Protein AF-A0A2V5NSX4-F1 (afdb_monomer_lite)

pLDDT: mean 89.64, std 13.09, range [32.91, 98.44]

Secondary structure (DSSP, 8-state):
-------TT-EEEEEEE-----SSTTS-EEEEEEEEESS-SSPPP-EEEEEEEETTEEEEEEEE-SS-----HHHHHHHHHHHHHHHHHHHHHHHTTS--HHHHHIIIIIIHHHHHHHHHHHHHHHGGGSTTHHHHHHHHHHHHHHHH--

Structure (mmCIF, N/CA/C/O backbone):
data_AF-A0A2V5NSX4-F1
#
_entry.id   AF-A0A2V5NSX4-F1
#
loop_
_atom_site.group_PDB
_atom_site.id
_atom_site.type_symbol
_atom_site.label_atom_id
_atom_site.label_alt_id
_atom_site.label_comp_id
_atom_site.label_asym_id
_atom_site.label_entity_id
_atom_site.label_seq_id
_atom_site.pdbx_PDB_ins_code
_atom_si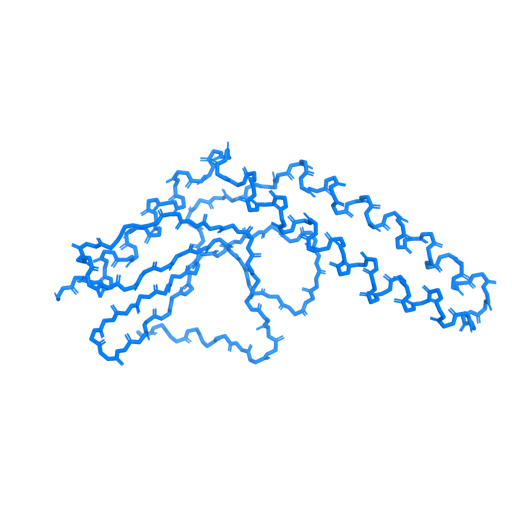te.Cartn_x
_atom_site.Cartn_y
_atom_site.Cartn_z
_atom_site.occupancy
_atom_site.B_iso_or_equiv
_atom_site.auth_seq_id
_atom_site.auth_comp_id
_atom_site.auth_asym_id
_atom_site.auth_atom_id
_atom_site.pdbx_PDB_model_num
ATOM 1 N N . PHE A 1 1 ? -25.045 -10.092 3.586 1.00 33.56 1 PHE A N 1
ATOM 2 C CA . PHE A 1 1 ? -23.932 -11.039 3.395 1.00 33.56 1 PHE A CA 1
ATOM 3 C C . PHE A 1 1 ? -22.936 -10.386 2.448 1.00 33.56 1 PHE A C 1
ATOM 5 O O . PHE A 1 1 ? -23.301 -10.148 1.308 1.00 33.56 1 PHE A O 1
ATOM 12 N N . TYR A 1 2 ? -21.753 -9.991 2.927 1.00 32.91 2 TYR A N 1
ATOM 13 C CA . TYR A 1 2 ? -20.679 -9.462 2.075 1.00 32.91 2 TYR A CA 1
ATOM 14 C C . TYR A 1 2 ? -19.645 -10.569 1.876 1.00 32.91 2 TYR A C 1
ATOM 16 O O . TYR A 1 2 ? -18.783 -10.775 2.724 1.00 32.91 2 TYR A O 1
ATOM 24 N N . THR A 1 3 ? -19.770 -11.307 0.780 1.00 42.59 3 THR A N 1
ATOM 25 C CA . THR A 1 3 ? -18.734 -12.207 0.268 1.00 42.59 3 THR A CA 1
ATOM 26 C C . THR A 1 3 ? -18.046 -11.485 -0.883 1.00 42.59 3 THR A C 1
ATOM 28 O O . THR A 1 3 ? -18.366 -11.700 -2.046 1.00 42.59 3 THR A O 1
ATOM 31 N N . LEU A 1 4 ? -17.119 -10.580 -0.563 1.00 46.69 4 LEU A N 1
ATOM 32 C CA . LEU A 1 4 ? -16.071 -10.229 -1.516 1.00 46.69 4 LEU A CA 1
ATOM 33 C C . LEU A 1 4 ? -15.006 -11.310 -1.362 1.00 46.69 4 LEU A C 1
ATOM 35 O O . LEU A 1 4 ? -14.186 -11.273 -0.448 1.00 46.69 4 LEU A O 1
ATOM 39 N N . ALA A 1 5 ? -15.119 -12.343 -2.194 1.00 44.09 5 ALA A N 1
ATOM 40 C CA . ALA A 1 5 ? -1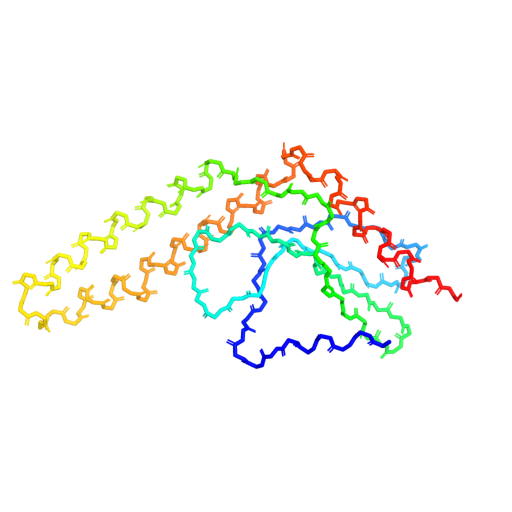4.032 -13.278 -2.390 1.00 44.09 5 ALA A CA 1
ATOM 41 C C . ALA A 1 5 ? -12.872 -12.488 -2.999 1.00 44.09 5 ALA A C 1
ATOM 43 O O . ALA A 1 5 ? -13.041 -11.836 -4.028 1.00 44.09 5 ALA A O 1
ATOM 44 N N . ILE A 1 6 ? -11.710 -12.539 -2.354 1.00 51.03 6 ILE A N 1
ATOM 45 C CA . ILE A 1 6 ? -10.443 -12.235 -3.011 1.00 51.03 6 ILE A CA 1
ATOM 46 C C . ILE A 1 6 ? -10.392 -13.192 -4.208 1.00 51.03 6 ILE A C 1
ATOM 48 O O . ILE A 1 6 ? -10.306 -14.407 -4.023 1.00 51.03 6 ILE A O 1
ATOM 52 N N . THR A 1 7 ? -10.600 -12.681 -5.420 1.00 46.69 7 THR A N 1
ATOM 53 C CA . THR A 1 7 ? -10.547 -13.500 -6.634 1.00 46.69 7 THR A CA 1
ATOM 54 C C . THR A 1 7 ? -9.127 -14.032 -6.783 1.00 46.69 7 THR A C 1
ATOM 56 O O . THR A 1 7 ? -8.178 -13.293 -6.531 1.00 46.69 7 THR A O 1
ATOM 59 N N . ALA A 1 8 ? -8.973 -15.294 -7.194 1.00 58.84 8 ALA A N 1
ATOM 60 C CA . ALA A 1 8 ? -7.678 -15.985 -7.258 1.00 58.84 8 ALA A CA 1
ATOM 61 C C . ALA A 1 8 ? -6.610 -15.277 -8.121 1.00 58.84 8 ALA A C 1
ATOM 63 O O . ALA A 1 8 ? -5.436 -15.614 -8.034 1.00 58.84 8 ALA A O 1
ATOM 64 N N . GLU A 1 9 ? -7.016 -14.307 -8.939 1.00 61.25 9 GLU A N 1
ATOM 65 C CA . GLU A 1 9 ? -6.152 -13.564 -9.856 1.00 61.25 9 GLU A CA 1
ATOM 66 C C . GLU A 1 9 ? -5.491 -12.325 -9.231 1.00 61.25 9 GLU A C 1
ATOM 68 O O . GLU A 1 9 ? -4.561 -11.792 -9.821 1.00 61.25 9 GLU A O 1
ATOM 73 N N . SER A 1 10 ? -5.936 -11.860 -8.057 1.00 71.50 10 SER A N 1
ATOM 74 C CA . SER A 1 10 ? -5.385 -10.659 -7.410 1.00 71.50 10 SER A CA 1
ATOM 75 C C . SER A 1 10 ? -4.732 -10.997 -6.074 1.00 71.50 10 SER A C 1
ATOM 77 O O . SER A 1 10 ? -5.330 -11.656 -5.220 1.00 71.50 10 SER A O 1
ATOM 79 N N . ALA A 1 11 ? -3.524 -10.486 -5.852 1.00 83.38 11 ALA A N 1
ATOM 80 C CA . ALA A 1 11 ? -2.823 -10.613 -4.583 1.00 83.38 11 ALA A CA 1
ATOM 81 C C . ALA A 1 11 ? -3.246 -9.505 -3.610 1.00 83.38 11 ALA A C 1
ATOM 83 O O . ALA A 1 11 ? -3.516 -8.373 -4.011 1.00 83.38 11 ALA A O 1
ATOM 84 N N . VAL A 1 12 ? -3.271 -9.820 -2.311 1.00 90.19 12 VAL A N 1
ATOM 85 C CA . VAL A 1 12 ? -3.375 -8.803 -1.255 1.00 90.19 12 VAL A CA 1
ATOM 86 C C . VAL A 1 12 ? -1.994 -8.205 -1.022 1.00 90.19 12 VAL A C 1
ATOM 88 O O . VAL A 1 12 ? -1.075 -8.895 -0.583 1.00 90.19 12 VAL A O 1
ATOM 91 N N . THR A 1 13 ? -1.861 -6.909 -1.275 1.00 92.50 13 THR A N 1
ATOM 92 C CA . THR A 1 13 ? -0.612 -6.174 -1.096 1.00 92.50 13 THR A CA 1
ATOM 93 C C . THR A 1 13 ? -0.627 -5.400 0.218 1.00 92.50 13 THR A C 1
ATOM 95 O O . THR A 1 13 ? -1.514 -4.582 0.470 1.00 92.50 13 THR A O 1
ATOM 98 N N . TYR A 1 14 ? 0.397 -5.622 1.039 1.00 95.31 14 TYR A N 1
ATOM 99 C CA . TYR A 1 14 ? 0.654 -4.865 2.262 1.00 95.31 14 TYR A CA 1
ATOM 100 C C . TYR A 1 14 ? 1.361 -3.539 1.964 1.00 95.31 14 TYR A C 1
ATOM 102 O O . TYR A 1 14 ? 2.321 -3.518 1.199 1.00 95.31 14 TYR A O 1
ATOM 110 N N . PHE A 1 15 ? 0.943 -2.453 2.616 1.00 97.56 15 PHE A N 1
ATOM 111 C CA . PHE A 1 15 ? 1.630 -1.161 2.533 1.00 97.56 15 PHE A CA 1
ATOM 112 C C . PHE A 1 15 ? 2.056 -0.613 3.888 1.00 97.56 15 PHE A C 1
ATOM 114 O O . PHE A 1 15 ? 3.175 -0.134 4.007 1.00 97.56 15 PHE A O 1
ATOM 121 N N . ALA A 1 16 ? 1.184 -0.650 4.897 1.00 98.12 16 ALA A N 1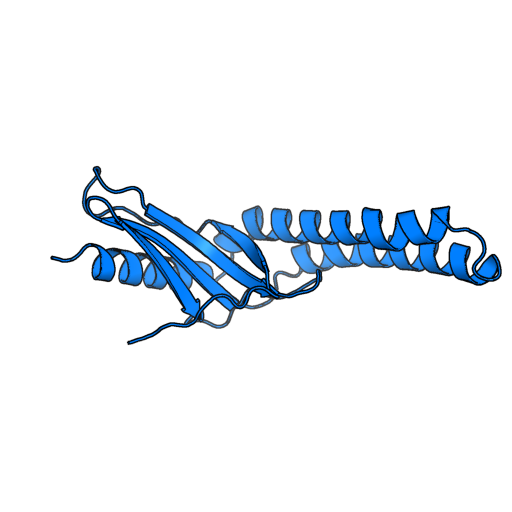
ATOM 122 C CA . ALA A 1 16 ? 1.526 -0.153 6.227 1.00 98.12 16 ALA A CA 1
ATOM 123 C C . ALA A 1 16 ? 0.669 -0.797 7.312 1.00 98.12 16 ALA A C 1
ATOM 125 O O . ALA A 1 16 ? -0.540 -0.962 7.139 1.00 98.12 16 ALA A O 1
ATOM 126 N N . GLU A 1 17 ? 1.261 -1.098 8.463 1.00 98.06 17 GLU A N 1
ATOM 127 C CA . GLU A 1 17 ? 0.508 -1.590 9.612 1.00 98.06 17 GLU A CA 1
ATOM 128 C C . GLU A 1 17 ? -0.406 -0.487 10.160 1.00 98.06 17 GLU A C 1
ATOM 130 O O . GLU A 1 17 ? -0.022 0.679 10.269 1.00 98.06 17 GLU A O 1
ATOM 135 N N . ILE A 1 18 ? -1.631 -0.859 10.535 1.00 98.19 18 ILE A N 1
ATOM 136 C CA . ILE A 1 18 ? -2.565 0.024 11.232 1.00 98.19 18 ILE A CA 1
ATOM 137 C C . ILE A 1 18 ? -2.695 -0.493 12.669 1.00 98.19 18 ILE A C 1
ATOM 139 O O . ILE A 1 18 ? -3.357 -1.507 12.896 1.00 98.19 18 ILE A O 1
ATOM 143 N N . PRO A 1 19 ? -2.106 0.195 13.666 1.00 96.56 19 PRO A N 1
ATOM 144 C CA . PRO A 1 19 ? -2.161 -0.259 15.048 1.00 96.56 19 PRO A CA 1
ATOM 145 C C . PRO A 1 19 ? -3.594 -0.269 15.583 1.00 96.56 19 PRO A C 1
ATOM 147 O O . PRO A 1 19 ? -4.225 0.783 15.718 1.00 96.56 19 PRO A O 1
ATOM 150 N N . VAL A 1 20 ? -4.075 -1.450 15.953 1.00 95.44 20 VAL A N 1
ATOM 151 C CA . VAL A 1 20 ? -5.392 -1.686 16.556 1.00 95.44 20 VAL A CA 1
ATOM 152 C C . VAL A 1 20 ? -5.231 -2.413 17.885 1.00 95.44 20 VAL A C 1
ATOM 154 O O . VAL A 1 20 ? -4.269 -3.148 18.098 1.00 95.44 20 VAL A O 1
ATOM 157 N N . LYS A 1 21 ? -6.166 -2.186 18.803 1.00 92.25 21 LYS A N 1
ATOM 158 C CA . LYS A 1 21 ? -6.213 -2.859 20.100 1.00 92.25 21 LYS A CA 1
ATOM 159 C C . LYS A 1 21 ? -7.209 -4.003 20.049 1.00 92.25 21 LYS A C 1
ATOM 161 O O . LYS A 1 21 ? -8.302 -3.846 19.504 1.00 92.25 21 LYS A O 1
ATOM 166 N N . SER A 1 22 ? -6.858 -5.113 20.688 1.00 84.88 22 SER A N 1
ATOM 167 C CA . SER A 1 22 ? -7.850 -6.122 21.033 1.00 84.88 22 SER A CA 1
ATOM 168 C C . SER A 1 22 ? -8.631 -5.671 22.279 1.00 84.88 22 SER A C 1
ATOM 170 O O . SER A 1 22 ? -8.001 -5.304 23.271 1.00 84.88 22 SER A O 1
ATOM 172 N N . PRO A 1 23 ? -9.976 -5.700 22.273 1.00 76.19 23 PRO A N 1
ATOM 173 C CA . PRO A 1 23 ? -10.789 -5.429 23.457 1.00 76.19 23 PRO A CA 1
ATOM 174 C C . PRO A 1 23 ? -10.646 -6.514 24.536 1.00 76.19 23 PRO A C 1
ATOM 176 O O . PRO A 1 23 ? -10.956 -6.281 25.699 1.00 76.19 23 PRO A O 1
ATOM 179 N N . ASN A 1 24 ? -10.165 -7.699 24.164 1.00 70.88 24 ASN A N 1
ATOM 180 C CA . ASN A 1 24 ? -9.853 -8.805 25.054 1.00 70.88 24 ASN A CA 1
ATOM 181 C C . ASN A 1 24 ? -8.450 -9.326 24.709 1.00 70.88 24 ASN A C 1
ATOM 183 O O . ASN A 1 24 ? -8.216 -9.799 23.602 1.00 70.88 24 ASN A O 1
ATOM 187 N N . GLU A 1 25 ? -7.502 -9.272 25.647 1.00 68.94 25 GLU A N 1
ATOM 188 C CA . GLU A 1 25 ? -6.083 -9.641 25.427 1.00 68.94 25 GLU A CA 1
ATOM 189 C C . GLU A 1 25 ? -5.862 -11.093 24.943 1.00 68.94 25 GLU A C 1
ATOM 191 O O . GLU A 1 25 ? -4.751 -11.483 24.604 1.00 68.94 25 GLU A O 1
ATOM 196 N N . LYS A 1 26 ? -6.931 -11.896 24.871 1.00 72.44 26 LYS A N 1
ATOM 197 C CA . LYS A 1 26 ? -6.948 -13.273 24.362 1.00 72.44 26 LYS A CA 1
ATOM 198 C C . LYS A 1 26 ? -7.115 -13.386 22.841 1.00 72.44 26 LYS A C 1
ATOM 200 O O . LYS A 1 26 ? -6.906 -14.473 22.312 1.00 72.44 26 LYS A O 1
ATOM 205 N N . SER A 1 27 ? -7.513 -12.318 22.147 1.00 81.19 27 SER A N 1
ATOM 206 C CA . SER A 1 27 ? -7.733 -12.352 20.694 1.00 81.19 27 SER A CA 1
ATOM 207 C C . SER A 1 27 ? -6.525 -11.788 19.948 1.00 81.19 27 SER A C 1
ATOM 209 O O . SER A 1 27 ? -6.106 -10.657 20.185 1.00 81.19 27 SER A O 1
ATOM 211 N N . TYR A 1 28 ? -5.995 -12.552 18.994 1.00 88.00 28 TYR A N 1
ATOM 212 C CA . TYR A 1 28 ? -5.090 -12.034 17.971 1.00 88.00 28 TYR A CA 1
ATOM 213 C C . TYR A 1 28 ? -5.854 -11.088 17.044 1.00 88.00 28 TYR A C 1
ATOM 215 O O . TYR A 1 28 ? -6.904 -11.463 16.513 1.00 88.00 28 TYR A O 1
ATOM 223 N N . VAL A 1 29 ? -5.315 -9.883 16.854 1.00 93.81 29 VAL A N 1
ATOM 224 C CA . VAL A 1 29 ? -5.862 -8.834 15.993 1.00 93.81 29 VAL A CA 1
ATOM 225 C C . VAL A 1 29 ? -4.713 -8.224 15.193 1.00 93.81 29 VAL A C 1
ATOM 227 O O . VAL A 1 29 ? -3.709 -7.809 15.769 1.00 93.81 29 VAL A O 1
ATOM 230 N N . ARG A 1 30 ? -4.868 -8.128 13.872 1.00 95.88 30 ARG A N 1
ATOM 231 C CA . ARG A 1 30 ? -3.989 -7.342 12.996 1.00 95.88 30 ARG A CA 1
ATOM 232 C C . ARG A 1 30 ? -4.818 -6.517 12.037 1.00 95.88 30 ARG A C 1
ATOM 234 O O . ARG A 1 30 ? -5.868 -6.967 11.582 1.00 95.88 30 ARG A O 1
ATOM 241 N N . ALA A 1 31 ? -4.317 -5.339 11.699 1.00 97.75 31 ALA A N 1
ATOM 242 C CA . ALA A 1 31 ? -4.864 -4.540 10.622 1.00 97.75 31 ALA A CA 1
ATOM 243 C C . ALA A 1 31 ? -3.739 -3.901 9.812 1.00 97.75 31 ALA A C 1
ATOM 245 O O . ALA A 1 31 ? -2.701 -3.538 10.365 1.00 97.75 31 ALA A O 1
ATOM 246 N N . PHE A 1 32 ? -3.945 -3.753 8.510 1.00 98.31 32 PHE A N 1
ATOM 247 C CA . PHE A 1 32 ? -3.012 -3.046 7.645 1.00 98.31 32 PHE A CA 1
ATOM 248 C C . PHE A 1 32 ? -3.729 -2.308 6.522 1.00 98.31 32 PHE A C 1
ATOM 250 O O . PHE A 1 32 ? -4.828 -2.672 6.102 1.00 98.31 32 PHE A O 1
ATOM 257 N N . LEU A 1 33 ? -3.078 -1.250 6.056 1.00 98.38 33 LEU A N 1
ATOM 258 C CA . LEU A 1 33 ? -3.401 -0.533 4.841 1.00 98.38 33 LEU A CA 1
ATOM 259 C C . LEU A 1 33 ? -2.856 -1.320 3.647 1.00 98.38 33 LEU A C 1
ATOM 261 O O . LEU A 1 33 ? -1.691 -1.729 3.657 1.00 98.38 33 LEU A O 1
ATOM 265 N N . GLY A 1 34 ? -3.687 -1.523 2.632 1.00 96.75 34 GLY A N 1
ATOM 266 C CA . GLY A 1 34 ? -3.343 -2.320 1.468 1.00 96.75 34 GLY A CA 1
ATOM 267 C C . GLY A 1 34 ? -4.213 -2.053 0.246 1.00 96.75 34 GLY A C 1
ATOM 268 O O . GLY A 1 34 ? -4.959 -1.073 0.171 1.00 96.75 34 GLY A O 1
ATOM 269 N N . LEU A 1 35 ? -4.108 -2.958 -0.718 1.00 95.00 35 LEU A N 1
ATOM 270 C CA . LEU A 1 35 ? -5.004 -3.078 -1.867 1.00 95.00 35 LEU A CA 1
ATOM 271 C C . LEU A 1 35 ? -4.965 -4.511 -2.403 1.00 95.00 35 LEU A C 1
ATOM 273 O O . LEU A 1 35 ? -4.141 -5.320 -1.974 1.00 95.00 35 LEU A O 1
ATOM 277 N N . THR A 1 36 ? -5.845 -4.803 -3.356 1.00 92.00 36 THR A N 1
ATOM 278 C CA . THR A 1 36 ? -5.723 -5.980 -4.224 1.00 92.00 36 THR A CA 1
ATOM 279 C C . THR A 1 36 ? -5.259 -5.550 -5.612 1.00 92.00 36 THR A C 1
ATOM 281 O O . THR A 1 36 ? -5.806 -4.593 -6.165 1.00 92.00 36 THR A O 1
ATOM 284 N N . ALA A 1 37 ? -4.247 -6.225 -6.157 1.00 89.12 37 ALA A N 1
ATOM 285 C CA . ALA A 1 37 ? -3.718 -5.977 -7.500 1.00 89.12 37 ALA A CA 1
ATOM 286 C C . ALA A 1 37 ? -3.189 -7.268 -8.138 1.00 89.12 37 ALA A C 1
ATOM 288 O O . ALA A 1 37 ? -2.821 -8.206 -7.430 1.00 89.12 37 ALA A O 1
ATOM 289 N N . GLN A 1 38 ? -3.175 -7.298 -9.472 1.00 86.44 38 GLN A N 1
ATOM 290 C CA . GLN A 1 38 ? -2.545 -8.364 -10.262 1.00 86.44 38 GLN A CA 1
ATOM 291 C C . GLN A 1 38 ? -1.071 -8.040 -10.553 1.00 86.44 38 GLN A C 1
ATOM 293 O O . GLN A 1 38 ? -0.229 -8.931 -10.527 1.00 86.44 38 GLN A O 1
ATOM 298 N N . ASP A 1 39 ? -0.767 -6.754 -10.748 1.00 86.62 39 ASP A N 1
ATOM 299 C CA . ASP A 1 39 ? 0.569 -6.250 -11.065 1.00 86.62 39 ASP A CA 1
ATOM 300 C C . ASP A 1 39 ? 1.249 -5.585 -9.858 1.00 86.62 39 ASP A C 1
ATOM 302 O O . ASP A 1 39 ? 0.656 -5.413 -8.787 1.00 86.62 39 ASP A O 1
ATOM 306 N N . ILE A 1 40 ? 2.498 -5.161 -10.061 1.00 88.69 40 ILE A N 1
ATOM 307 C CA . ILE A 1 40 ? 3.239 -4.262 -9.172 1.00 88.69 40 ILE A CA 1
ATOM 308 C C .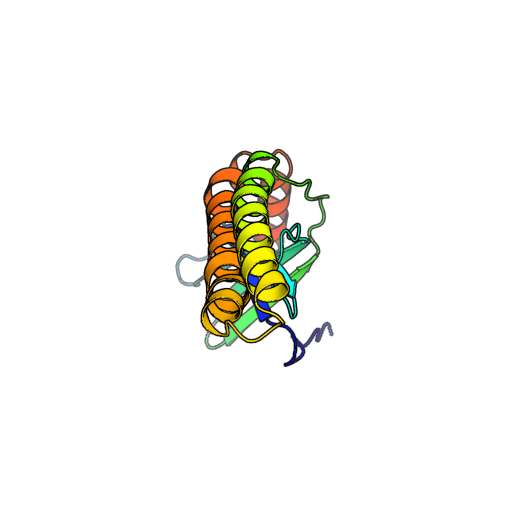 ILE A 1 40 ? 3.254 -2.843 -9.746 1.00 88.69 40 ILE A C 1
ATOM 310 O O . ILE A 1 40 ? 3.133 -2.636 -10.949 1.00 88.69 40 ILE A O 1
ATOM 314 N N . GLY A 1 41 ? 3.385 -1.841 -8.883 1.00 90.81 41 GLY A N 1
ATOM 315 C CA . GLY A 1 41 ? 3.375 -0.453 -9.330 1.00 90.81 41 GLY A CA 1
ATOM 316 C C . GLY A 1 41 ? 3.271 0.551 -8.189 1.00 90.81 41 GLY A C 1
ATOM 317 O O . GLY A 1 41 ? 3.107 0.163 -7.028 1.00 90.81 41 GLY A O 1
ATOM 318 N N . PRO A 1 42 ? 3.317 1.859 -8.496 1.00 94.31 42 PRO A N 1
ATOM 319 C CA . PRO A 1 42 ? 3.192 2.929 -7.512 1.00 94.31 42 PRO A CA 1
ATOM 320 C C . PRO A 1 42 ? 1.719 3.151 -7.145 1.00 94.31 42 PRO A C 1
ATOM 322 O O . PRO A 1 42 ? 1.176 4.251 -7.259 1.00 94.31 42 PRO A O 1
ATOM 325 N N . PHE A 1 43 ? 1.033 2.072 -6.781 1.00 94.25 43 PHE A N 1
ATOM 326 C CA . PHE A 1 43 ? -0.381 2.107 -6.476 1.00 94.25 43 PHE A CA 1
ATOM 327 C C . PHE A 1 43 ? -0.610 2.738 -5.111 1.00 94.25 43 PHE A C 1
ATOM 329 O O . PHE A 1 43 ? -0.061 2.301 -4.100 1.00 94.25 43 PHE A O 1
ATOM 336 N N . ILE A 1 44 ? -1.500 3.721 -5.071 1.00 96.62 44 ILE A N 1
ATOM 337 C CA . ILE A 1 44 ? -1.960 4.284 -3.809 1.00 96.62 44 ILE A CA 1
ATOM 338 C C . ILE A 1 44 ? -2.865 3.235 -3.133 1.00 96.62 44 ILE A C 1
ATOM 340 O O . ILE A 1 44 ? -3.877 2.841 -3.726 1.00 96.62 44 ILE A O 1
ATOM 344 N N . PRO A 1 45 ? -2.536 2.757 -1.916 1.00 96.94 45 PRO A N 1
ATOM 345 C CA . PRO A 1 45 ? -3.383 1.810 -1.204 1.00 96.94 45 PRO A CA 1
ATOM 346 C C . PRO A 1 45 ? -4.726 2.448 -0.857 1.00 96.94 45 PRO A C 1
ATOM 348 O O . PRO A 1 45 ? -4.802 3.640 -0.563 1.00 96.94 45 PRO A O 1
ATOM 351 N N . LYS A 1 46 ? -5.790 1.646 -0.892 1.00 96.81 46 LYS A N 1
ATOM 352 C CA . LYS A 1 46 ? -7.180 2.125 -0.786 1.00 96.81 46 LYS A CA 1
ATOM 353 C C . LYS A 1 46 ? -8.058 1.295 0.142 1.00 96.81 46 LYS A C 1
ATOM 355 O O . LYS A 1 46 ? -9.179 1.701 0.431 1.00 96.81 46 LYS A O 1
ATOM 360 N N . ASP A 1 47 ? -7.553 0.164 0.623 1.00 97.50 47 ASP A N 1
ATOM 361 C CA . ASP A 1 47 ? -8.295 -0.780 1.447 1.00 97.50 47 ASP A CA 1
ATOM 362 C C . ASP A 1 47 ? -7.631 -0.957 2.814 1.00 97.50 47 ASP A C 1
ATOM 364 O O . ASP A 1 47 ? -6.412 -0.911 2.963 1.00 97.50 47 ASP A O 1
ATOM 368 N N . ILE A 1 48 ? -8.450 -1.214 3.825 1.00 98.19 48 ILE A N 1
ATOM 369 C CA . ILE A 1 48 ? -8.041 -1.691 5.139 1.00 98.19 48 ILE A CA 1
ATOM 370 C C . ILE A 1 48 ? -8.336 -3.184 5.196 1.00 98.19 48 ILE A C 1
ATOM 372 O O . ILE A 1 48 ? -9.475 -3.611 4.989 1.00 98.19 48 ILE A O 1
ATOM 376 N N . PHE A 1 49 ? -7.325 -3.964 5.549 1.00 97.56 49 PHE A N 1
ATOM 377 C CA . PHE A 1 49 ? -7.465 -5.378 5.852 1.00 97.56 49 PHE A CA 1
ATOM 378 C C . PHE A 1 49 ? -7.408 -5.575 7.360 1.00 97.56 49 PHE A C 1
ATOM 380 O O . PHE A 1 49 ? -6.526 -5.028 8.019 1.00 97.56 49 PHE A O 1
ATOM 387 N N . VAL A 1 50 ? -8.343 -6.344 7.915 1.00 96.88 50 VAL A N 1
ATOM 388 C CA . VAL A 1 50 ? -8.422 -6.664 9.345 1.00 96.88 50 VAL A CA 1
ATOM 389 C C . VAL A 1 50 ? -8.545 -8.170 9.519 1.00 96.88 50 VAL A C 1
ATOM 391 O O . VAL A 1 50 ? -9.410 -8.799 8.915 1.00 96.88 50 VAL A O 1
ATOM 394 N N . PHE A 1 51 ? -7.712 -8.731 10.388 1.00 94.38 51 PHE A N 1
ATOM 395 C CA . PHE A 1 51 ? -7.711 -10.139 10.766 1.00 94.38 51 PHE A CA 1
ATOM 396 C C . PHE A 1 51 ? -7.920 -10.241 12.269 1.00 94.38 51 PHE A C 1
ATOM 398 O O . PHE A 1 51 ? -7.146 -9.668 13.036 1.00 94.38 51 PHE A O 1
ATOM 405 N N . VAL A 1 52 ? -8.947 -10.974 12.696 1.00 93.38 52 VAL A N 1
ATOM 406 C CA . VAL A 1 52 ? -9.199 -11.244 14.117 1.00 93.38 52 VAL A CA 1
ATOM 407 C C . VAL A 1 52 ? -9.426 -12.725 14.367 1.00 93.38 52 VAL A C 1
ATOM 409 O O . VAL A 1 52 ? -10.012 -13.423 13.541 1.00 93.38 52 VAL A O 1
ATOM 412 N N . THR A 1 53 ? -9.009 -13.198 15.535 1.00 91.19 53 THR A N 1
ATOM 413 C CA . THR A 1 53 ? -9.404 -14.516 16.050 1.00 91.19 53 THR A CA 1
ATOM 414 C C . THR A 1 53 ? -10.630 -14.369 16.946 1.00 91.19 53 THR A C 1
ATOM 416 O O . THR A 1 53 ? -10.658 -13.525 17.839 1.00 91.19 53 THR A O 1
ATOM 419 N N . LYS A 1 54 ? -11.667 -15.174 16.698 1.00 86.00 54 LYS A N 1
ATOM 420 C CA . LYS A 1 54 ? -12.877 -15.252 17.531 1.00 86.00 54 LYS A CA 1
ATOM 421 C C . LYS A 1 54 ? -13.193 -16.721 17.789 1.00 86.00 54 LYS A C 1
ATOM 423 O O . LYS A 1 54 ? -13.710 -17.419 16.915 1.00 86.00 54 LYS A O 1
ATOM 428 N N . GLY A 1 55 ? -12.843 -17.201 18.982 1.00 84.19 55 GLY A N 1
ATOM 429 C CA . GLY A 1 55 ? -12.902 -18.628 19.305 1.00 84.19 55 GLY A CA 1
ATOM 430 C C . GLY A 1 55 ? -11.966 -19.432 18.398 1.00 84.19 55 GLY A C 1
ATOM 431 O O . GLY A 1 55 ? -10.775 -19.153 18.338 1.00 84.19 55 GLY A O 1
ATOM 432 N N . ASN A 1 56 ? -12.514 -20.399 17.662 1.00 87.56 56 ASN A N 1
ATOM 433 C CA . ASN A 1 56 ? -11.774 -21.248 16.720 1.00 87.56 56 ASN A CA 1
ATOM 434 C C . ASN A 1 56 ? -11.791 -20.735 15.267 1.00 87.56 56 ASN A C 1
ATOM 436 O O . ASN A 1 56 ? -11.473 -21.489 14.349 1.00 87.56 56 ASN A O 1
ATOM 440 N N . ARG A 1 57 ? -12.205 -19.482 15.035 1.00 88.81 57 ARG A N 1
ATOM 441 C CA . ARG A 1 57 ? -12.322 -18.894 13.693 1.00 88.81 57 ARG A CA 1
ATOM 442 C C . ARG A 1 57 ? -11.375 -17.717 13.522 1.00 88.81 57 ARG A C 1
ATOM 444 O O . ARG A 1 57 ? -11.223 -16.905 14.434 1.00 88.81 57 ARG A O 1
ATOM 451 N N . ILE A 1 58 ? -10.822 -17.592 12.319 1.00 89.69 58 ILE A N 1
ATOM 452 C CA . ILE A 1 58 ? -10.193 -16.360 11.839 1.00 89.69 58 ILE A CA 1
ATOM 453 C C . ILE A 1 58 ? -11.225 -15.637 10.980 1.00 89.69 58 ILE A C 1
ATOM 455 O O . ILE A 1 58 ? -11.769 -16.210 10.038 1.00 89.69 58 ILE A O 1
ATOM 459 N N . LEU A 1 59 ? -11.509 -14.385 11.320 1.00 91.69 59 LEU A N 1
ATOM 460 C CA . LEU A 1 59 ? -12.323 -13.498 10.502 1.00 91.69 59 LEU A CA 1
ATOM 461 C C . LEU A 1 59 ? -11.375 -12.547 9.774 1.00 91.69 59 LEU A C 1
ATOM 463 O O . LEU A 1 59 ? -10.604 -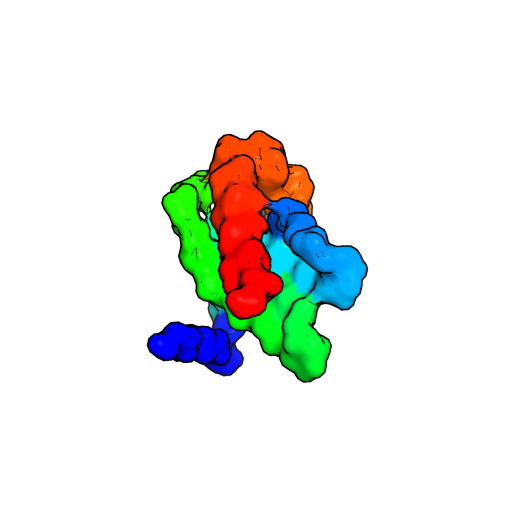11.839 10.422 1.00 91.69 59 LEU A O 1
ATOM 467 N N . ALA A 1 60 ? -11.441 -12.548 8.446 1.00 92.62 60 ALA A N 1
ATOM 468 C CA . ALA A 1 60 ? -10.715 -11.629 7.582 1.00 92.62 60 ALA A CA 1
ATOM 469 C C . ALA A 1 60 ? -11.710 -10.663 6.934 1.00 92.62 60 ALA A C 1
ATOM 471 O O . ALA A 1 60 ? -12.742 -11.084 6.411 1.00 92.62 60 ALA A O 1
ATOM 472 N N . VAL A 1 61 ? -11.412 -9.370 6.989 1.00 95.06 61 VAL A N 1
ATOM 473 C CA . VAL A 1 61 ? -12.242 -8.309 6.417 1.00 95.06 61 VAL A CA 1
ATOM 474 C C . VAL A 1 61 ? -11.372 -7.424 5.543 1.00 95.06 61 VAL A C 1
ATOM 476 O O . VAL A 1 61 ? -10.360 -6.917 6.013 1.00 95.06 61 VAL A O 1
ATOM 479 N N . GLN A 1 62 ? -11.807 -7.200 4.307 1.00 96.00 62 GLN A N 1
ATOM 480 C CA . GLN A 1 62 ? -11.359 -6.099 3.459 1.00 96.00 62 GLN A CA 1
ATOM 481 C C . GLN A 1 62 ? -12.435 -5.012 3.493 1.00 96.00 62 GLN A C 1
ATOM 483 O O . GLN A 1 62 ? -13.627 -5.305 3.385 1.00 96.00 62 GLN A O 1
ATOM 488 N N . SER A 1 63 ? -12.030 -3.761 3.670 1.00 96.50 63 SER A N 1
ATOM 489 C CA . SER A 1 63 ? -12.937 -2.617 3.727 1.00 96.50 63 SER A CA 1
ATOM 490 C C . SER A 1 63 ? -12.294 -1.414 3.046 1.00 96.50 63 SER A C 1
ATOM 492 O O . SER A 1 63 ? -11.171 -1.078 3.419 1.00 96.50 63 SER A O 1
ATOM 494 N N . PRO A 1 64 ? -12.968 -0.734 2.102 1.00 97.69 64 PRO A N 1
ATOM 495 C CA . PRO A 1 64 ? -12.446 0.501 1.529 1.00 97.69 64 PRO A CA 1
ATOM 496 C C . PRO A 1 64 ? -12.142 1.534 2.618 1.00 97.69 64 PRO A C 1
ATOM 498 O O . PRO A 1 64 ? -12.912 1.696 3.573 1.00 97.69 64 PRO A O 1
ATOM 501 N N . ALA A 1 65 ? -11.033 2.255 2.486 1.00 97.62 65 ALA A N 1
ATOM 502 C CA . ALA A 1 65 ? -10.717 3.372 3.362 1.00 97.62 65 ALA A CA 1
ATOM 503 C C . ALA A 1 65 ? -11.804 4.452 3.244 1.00 97.62 65 ALA A C 1
ATOM 505 O O . ALA A 1 65 ? -12.153 4.897 2.154 1.00 97.62 65 ALA A O 1
ATOM 506 N N . ALA A 1 66 ? -12.350 4.884 4.380 1.00 97.25 66 ALA A N 1
ATOM 507 C CA . ALA A 1 66 ? -13.393 5.909 4.426 1.00 97.25 66 ALA A CA 1
ATOM 508 C C . ALA A 1 66 ? -12.835 7.330 4.241 1.00 97.25 66 ALA A C 1
ATOM 510 O O . ALA A 1 66 ? -13.590 8.270 4.006 1.00 97.25 66 ALA A O 1
ATOM 511 N N . THR A 1 67 ? -11.519 7.491 4.390 1.00 95.62 67 THR A N 1
ATOM 512 C CA . THR A 1 67 ? -10.794 8.721 4.074 1.00 95.62 67 THR A CA 1
ATOM 513 C C . THR A 1 67 ? -10.080 8.545 2.747 1.00 95.62 67 THR A C 1
ATOM 515 O O . THR A 1 67 ? -9.566 7.463 2.463 1.00 95.62 67 THR A O 1
ATOM 518 N N . GLU A 1 68 ? -9.982 9.624 1.978 1.00 95.88 68 GLU A N 1
ATOM 519 C CA . GLU A 1 68 ? -9.064 9.665 0.849 1.00 95.88 68 GLU A CA 1
ATOM 520 C C . GLU A 1 68 ? -7.630 9.457 1.351 1.00 95.88 68 GLU A C 1
ATOM 522 O O . GLU A 1 68 ? -7.212 10.037 2.363 1.00 95.88 68 GLU A O 1
ATOM 527 N N . ILE A 1 69 ? -6.899 8.595 0.650 1.00 97.25 69 ILE A N 1
ATOM 528 C CA . ILE A 1 69 ? -5.482 8.348 0.879 1.00 97.25 69 ILE A CA 1
ATOM 529 C C . ILE A 1 69 ? -4.753 9.060 -0.241 1.00 97.25 69 ILE A C 1
ATOM 531 O O . ILE A 1 69 ? -4.831 8.670 -1.401 1.00 97.25 69 ILE A O 1
ATOM 535 N N . THR A 1 70 ? -4.067 10.135 0.115 1.00 95.88 70 THR A N 1
ATOM 536 C CA . THR A 1 70 ? -3.217 10.850 -0.825 1.00 95.88 70 THR A CA 1
ATOM 537 C C . THR A 1 70 ? -1.895 10.121 -0.963 1.00 95.88 70 THR A C 1
ATOM 539 O O . THR A 1 70 ? -1.398 9.501 -0.017 1.00 95.88 70 THR A O 1
ATOM 542 N N . GLU A 1 71 ? -1.291 10.241 -2.134 1.00 95.69 71 GLU A N 1
ATOM 543 C CA . GLU A 1 71 ? 0.065 9.768 -2.324 1.00 95.69 71 GLU A CA 1
ATOM 544 C C . GLU A 1 71 ? 1.047 10.399 -1.331 1.00 95.69 71 GLU A C 1
ATOM 546 O O . GLU A 1 71 ? 0.919 11.564 -0.951 1.00 95.69 71 GLU A O 1
ATOM 551 N N . ILE A 1 72 ? 2.054 9.613 -0.953 1.00 98.00 72 ILE A N 1
ATOM 552 C CA . ILE A 1 72 ? 3.209 10.063 -0.188 1.00 98.00 72 ILE A CA 1
ATOM 553 C C . ILE A 1 72 ? 4.348 10.391 -1.175 1.00 98.00 72 ILE A C 1
ATOM 555 O O . ILE A 1 72 ? 4.948 9.455 -1.717 1.00 98.00 72 ILE A O 1
ATOM 559 N N . PRO A 1 73 ? 4.690 11.676 -1.409 1.00 97.69 73 PRO A N 1
ATOM 560 C CA . PRO A 1 73 ? 5.652 12.063 -2.443 1.00 97.69 73 PRO A CA 1
ATOM 561 C C . PRO A 1 73 ? 7.019 11.396 -2.290 1.00 97.69 73 PRO A C 1
ATOM 563 O O . PRO A 1 73 ? 7.575 10.918 -3.275 1.00 97.69 73 PRO A O 1
ATOM 566 N N . GLN A 1 74 ? 7.531 11.269 -1.058 1.00 97.25 74 GLN A N 1
ATOM 567 C CA . GLN A 1 74 ? 8.807 10.585 -0.828 1.00 97.25 74 GLN A CA 1
ATOM 568 C C . GLN A 1 74 ? 8.777 9.108 -1.244 1.00 97.25 74 GLN A C 1
ATOM 570 O O . GLN A 1 74 ? 9.786 8.584 -1.705 1.00 97.25 74 GLN A O 1
ATOM 575 N N . CYS A 1 75 ? 7.626 8.439 -1.138 1.00 98.25 75 CYS A N 1
ATOM 576 C CA . CYS A 1 75 ? 7.497 7.059 -1.588 1.00 98.25 75 CYS A CA 1
ATOM 577 C C . CYS A 1 75 ? 7.395 6.990 -3.109 1.00 98.25 75 CYS A C 1
ATOM 579 O O . CYS A 1 75 ? 8.062 6.153 -3.709 1.00 98.25 75 CYS A O 1
ATOM 581 N N . ARG A 1 76 ? 6.680 7.921 -3.758 1.00 97.94 76 ARG A N 1
ATOM 582 C CA . ARG A 1 76 ? 6.720 8.032 -5.226 1.00 97.94 76 ARG A CA 1
ATOM 583 C C . ARG A 1 76 ? 8.148 8.229 -5.743 1.00 97.94 76 ARG A C 1
ATOM 585 O O . ARG A 1 76 ? 8.535 7.543 -6.683 1.00 97.94 76 ARG A O 1
ATOM 592 N N . SER A 1 77 ? 8.961 9.059 -5.091 1.00 97.75 77 SER A N 1
ATOM 593 C CA . SER A 1 77 ? 10.374 9.226 -5.460 1.00 97.75 77 SER A CA 1
ATOM 594 C C . SER A 1 77 ? 11.194 7.933 -5.361 1.00 97.75 77 SER A C 1
ATOM 596 O O . SER A 1 77 ? 12.058 7.693 -6.204 1.00 97.75 77 SER A O 1
ATOM 598 N N . GLU A 1 78 ? 10.924 7.075 -4.370 1.00 96.88 78 GLU A N 1
ATOM 599 C CA . GLU A 1 78 ? 11.566 5.757 -4.277 1.00 96.88 78 GLU A CA 1
ATOM 600 C C . GLU A 1 78 ? 11.222 4.887 -5.491 1.00 96.88 78 GLU A C 1
ATOM 602 O O . GLU A 1 78 ? 12.131 4.332 -6.105 1.00 96.88 78 GLU A O 1
ATOM 607 N N . TRP A 1 79 ? 9.946 4.825 -5.888 1.00 96.62 79 TRP A N 1
ATOM 608 C CA . TRP A 1 79 ? 9.519 4.107 -7.095 1.00 96.62 79 TRP A CA 1
ATOM 609 C C . TRP A 1 79 ? 10.176 4.669 -8.362 1.00 96.62 79 TRP A C 1
ATOM 611 O O . TRP A 1 79 ? 10.778 3.927 -9.140 1.00 96.62 79 TRP A O 1
ATOM 621 N N . GLU A 1 80 ? 10.128 5.990 -8.549 1.00 97.44 80 GLU A N 1
ATOM 622 C CA . GLU A 1 80 ? 10.690 6.669 -9.722 1.00 97.44 80 GLU A CA 1
ATOM 623 C C . GLU A 1 80 ? 12.191 6.406 -9.891 1.00 97.44 80 GLU A C 1
ATOM 625 O O . GLU A 1 80 ? 12.679 6.289 -11.017 1.00 97.44 80 GLU A O 1
ATOM 630 N N . ARG A 1 81 ? 12.938 6.259 -8.788 1.00 96.69 81 ARG A N 1
ATOM 631 C CA . ARG A 1 81 ? 14.364 5.908 -8.835 1.00 96.69 81 ARG A CA 1
ATOM 632 C C . ARG A 1 81 ? 14.600 4.552 -9.500 1.00 96.69 81 ARG A C 1
ATOM 634 O O . ARG A 1 81 ? 15.566 4.411 -10.246 1.00 96.69 81 ARG A O 1
ATOM 641 N N . PHE A 1 82 ? 13.755 3.560 -9.229 1.00 95.94 82 PHE A N 1
ATOM 642 C CA . PHE A 1 82 ? 13.857 2.242 -9.861 1.00 95.94 82 PHE A CA 1
ATOM 643 C C . PHE A 1 82 ? 13.259 2.237 -11.267 1.00 95.94 82 PHE A C 1
ATOM 645 O O . PHE A 1 82 ? 13.846 1.629 -12.156 1.00 95.94 82 PHE A O 1
ATOM 652 N N . ALA A 1 83 ? 12.181 2.987 -11.510 1.00 93.81 83 ALA A N 1
ATOM 653 C CA . ALA A 1 83 ? 11.611 3.135 -12.849 1.00 93.81 83 ALA A CA 1
ATOM 654 C C . ALA A 1 83 ? 12.630 3.703 -13.856 1.00 93.81 83 ALA A C 1
ATOM 656 O O . ALA A 1 83 ? 12.701 3.236 -14.989 1.00 93.81 83 ALA A O 1
ATOM 657 N N . ARG A 1 84 ? 13.485 4.647 -13.433 1.00 95.44 84 ARG A N 1
ATOM 658 C CA . ARG A 1 84 ? 14.603 5.141 -14.259 1.00 95.44 84 ARG A CA 1
ATOM 659 C C . ARG A 1 84 ? 15.609 4.038 -14.590 1.00 95.44 84 ARG A C 1
ATOM 661 O O . ARG A 1 84 ? 15.913 3.834 -15.755 1.00 95.44 84 ARG A O 1
ATOM 668 N N . LYS A 1 85 ? 16.046 3.266 -13.588 1.00 93.62 85 LYS A N 1
ATOM 669 C CA . LYS A 1 85 ? 16.962 2.129 -13.803 1.00 93.62 85 LYS A CA 1
ATOM 670 C C . LYS A 1 85 ? 16.372 1.080 -14.747 1.00 93.62 85 LYS A C 1
ATOM 672 O O . LYS A 1 85 ? 17.096 0.515 -15.558 1.00 93.62 85 LYS A O 1
ATOM 677 N N . LYS A 1 86 ? 15.066 0.823 -14.638 1.00 92.56 86 LYS A N 1
ATOM 678 C CA . LYS A 1 86 ? 14.349 -0.089 -15.531 1.00 92.56 86 LYS A CA 1
ATOM 679 C C . LYS A 1 86 ? 14.365 0.450 -16.959 1.00 92.56 86 LYS A C 1
ATOM 681 O O . LYS A 1 86 ? 14.704 -0.289 -17.870 1.00 92.56 86 LYS A O 1
ATOM 686 N N . SER A 1 87 ? 14.078 1.740 -17.140 1.00 92.38 87 SER A N 1
ATOM 687 C CA . SER A 1 87 ? 14.134 2.391 -18.454 1.00 92.38 87 SER A CA 1
ATOM 688 C C . SER A 1 87 ? 15.507 2.248 -19.118 1.00 92.38 87 SER A C 1
ATOM 690 O O . SER A 1 87 ? 15.562 1.965 -20.316 1.00 92.38 87 SER A O 1
ATOM 692 N N . ASP A 1 88 ? 16.593 2.396 -18.352 1.00 92.25 88 ASP A N 1
ATOM 693 C CA . ASP A 1 88 ? 17.963 2.218 -18.850 1.00 92.25 88 ASP A CA 1
ATOM 694 C C . ASP A 1 88 ? 18.215 0.757 -19.284 1.00 92.25 88 ASP A C 1
ATOM 696 O O . ASP A 1 88 ? 18.754 0.506 -20.363 1.00 92.25 88 ASP A O 1
ATOM 700 N N . ALA A 1 89 ? 17.775 -0.226 -18.487 1.00 90.19 89 ALA A N 1
ATOM 701 C CA . ALA A 1 89 ? 17.878 -1.650 -18.830 1.00 90.19 89 ALA A CA 1
ATOM 702 C C . ALA A 1 89 ? 17.046 -2.012 -20.075 1.00 90.19 89 ALA A C 1
ATOM 704 O O . ALA A 1 89 ? 17.525 -2.711 -20.971 1.00 90.19 89 ALA A O 1
ATOM 705 N N . ASP A 1 90 ? 15.832 -1.470 -20.183 1.00 90.19 90 ASP A N 1
ATOM 706 C CA . ASP A 1 90 ? 14.965 -1.676 -21.340 1.00 90.19 90 ASP A CA 1
ATOM 707 C C . ASP A 1 90 ? 15.576 -1.067 -22.617 1.00 90.19 90 ASP A C 1
ATOM 709 O O . ASP A 1 90 ? 15.396 -1.600 -23.713 1.00 90.19 90 ASP A O 1
ATOM 713 N N . GLU A 1 91 ? 16.314 0.043 -22.511 1.00 93.56 91 GLU A N 1
ATOM 714 C CA . GLU A 1 91 ? 17.055 0.626 -23.636 1.00 93.56 91 GLU A CA 1
ATOM 715 C C . GLU A 1 91 ? 18.215 -0.268 -24.090 1.00 93.56 91 GLU A C 1
ATOM 717 O O . GLU A 1 91 ? 18.390 -0.484 -25.294 1.00 93.56 91 GLU A O 1
ATOM 722 N N . VAL A 1 92 ? 18.959 -0.864 -23.155 1.00 91.69 92 VAL A N 1
ATOM 723 C CA . VAL A 1 92 ? 19.985 -1.873 -23.468 1.00 91.69 92 VAL A CA 1
ATOM 724 C C . VAL A 1 92 ? 19.360 -3.085 -24.165 1.00 91.69 92 VAL A C 1
ATOM 726 O O . VAL A 1 92 ? 19.877 -3.562 -25.177 1.00 91.69 92 VAL A O 1
ATOM 729 N N . TYR A 1 93 ? 18.210 -3.560 -23.683 1.00 92.25 93 TYR A N 1
ATOM 730 C CA . TYR A 1 93 ? 17.504 -4.673 -24.312 1.00 92.25 93 TYR A CA 1
ATOM 731 C C . TYR A 1 93 ? 17.043 -4.324 -25.736 1.00 92.25 93 TYR A C 1
ATOM 733 O O . TYR A 1 93 ? 17.318 -5.071 -26.679 1.00 92.25 93 TYR A O 1
ATOM 741 N N . ARG A 1 94 ? 16.428 -3.151 -25.934 1.00 92.12 94 ARG A N 1
ATOM 742 C CA . ARG A 1 94 ? 15.998 -2.681 -27.264 1.00 92.12 94 ARG A CA 1
ATOM 743 C C . ARG A 1 94 ? 17.168 -2.496 -28.229 1.00 92.12 94 ARG A C 1
ATOM 745 O O . ARG A 1 94 ? 17.095 -2.966 -29.361 1.00 92.12 94 ARG A O 1
ATOM 752 N N . SER A 1 95 ? 18.249 -1.851 -27.793 1.00 94.44 95 SER A N 1
ATOM 753 C CA . SER A 1 95 ? 19.431 -1.604 -28.636 1.00 94.44 95 SER A CA 1
ATOM 754 C C . SER A 1 95 ? 20.181 -2.885 -29.017 1.00 94.44 95 SER A C 1
ATOM 756 O O . SER A 1 95 ? 20.839 -2.915 -30.054 1.00 94.44 95 SER A O 1
ATOM 758 N N . SER A 1 96 ? 20.014 -3.973 -28.256 1.00 91.56 96 SER A N 1
ATOM 759 C CA . SER A 1 96 ? 20.524 -5.306 -28.614 1.00 91.56 96 SER A CA 1
ATOM 760 C C . SER A 1 96 ? 19.737 -6.019 -29.726 1.00 91.56 96 SER A C 1
ATOM 762 O O . SER A 1 96 ? 20.034 -7.169 -30.049 1.00 91.56 96 SER A O 1
ATOM 764 N N . GLY A 1 97 ? 18.692 -5.395 -30.279 1.00 93.44 97 GLY A N 1
ATOM 765 C CA . GLY A 1 97 ? 17.769 -6.077 -31.187 1.00 93.44 97 GLY A CA 1
ATOM 766 C C . GLY A 1 97 ? 16.931 -7.146 -30.480 1.00 93.44 97 GLY A C 1
ATOM 767 O O . GLY A 1 97 ? 16.579 -8.140 -31.105 1.00 93.44 97 GLY A O 1
ATOM 768 N N . LEU A 1 98 ? 16.624 -6.940 -29.190 1.00 90.50 98 LEU A N 1
ATOM 769 C CA . LEU A 1 98 ? 15.844 -7.855 -28.342 1.00 90.50 98 LEU A CA 1
ATOM 770 C C . LEU A 1 98 ? 16.518 -9.216 -28.097 1.00 90.50 98 LEU A C 1
ATOM 772 O O . LEU A 1 98 ? 15.843 -10.222 -27.907 1.00 90.50 98 LEU A O 1
ATOM 776 N N . THR A 1 99 ? 17.851 -9.259 -28.107 1.00 92.19 99 THR A N 1
ATOM 777 C CA . THR A 1 99 ? 18.620 -10.504 -27.914 1.00 92.19 99 THR A CA 1
ATOM 778 C C . THR A 1 99 ? 19.309 -10.589 -26.553 1.00 92.19 99 THR A C 1
ATOM 780 O O . THR A 1 99 ? 19.722 -11.665 -26.131 1.00 92.19 99 THR A O 1
ATOM 783 N N . ASN A 1 100 ? 19.431 -9.470 -25.836 1.00 90.12 100 ASN A N 1
ATOM 784 C CA . ASN A 1 100 ? 20.045 -9.429 -24.514 1.00 90.12 100 ASN A CA 1
ATOM 785 C C . ASN A 1 100 ? 19.034 -9.814 -23.420 1.00 90.12 100 ASN A C 1
ATOM 787 O O . ASN A 1 100 ? 18.531 -8.951 -22.702 1.00 90.12 100 ASN A O 1
ATOM 791 N N . GLU A 1 101 ? 18.748 -11.112 -23.292 1.00 87.62 101 GLU A N 1
ATOM 792 C CA . GLU A 1 101 ? 17.824 -11.673 -22.286 1.00 87.62 101 GLU A CA 1
ATOM 793 C C . GLU A 1 101 ? 18.156 -11.215 -20.860 1.00 87.62 101 GLU A C 1
ATOM 795 O O . GLU A 1 101 ? 17.265 -10.888 -20.084 1.00 87.62 101 GLU A O 1
ATOM 800 N N . LYS A 1 102 ? 19.447 -11.070 -20.540 1.00 88.38 102 LYS A N 1
ATOM 801 C CA . LYS A 1 102 ? 19.889 -10.573 -19.235 1.00 88.38 102 LYS A CA 1
ATOM 802 C C . LYS A 1 102 ? 19.370 -9.162 -18.941 1.00 88.38 102 LYS A C 1
ATOM 804 O O . LYS A 1 102 ? 18.938 -8.903 -17.825 1.00 88.38 102 LYS A O 1
ATOM 809 N N . ALA A 1 103 ? 19.400 -8.256 -19.921 1.00 83.00 103 ALA A N 1
ATOM 810 C CA . ALA A 1 103 ? 18.878 -6.900 -19.746 1.00 83.00 103 ALA A CA 1
ATOM 811 C C . ALA A 1 103 ? 17.351 -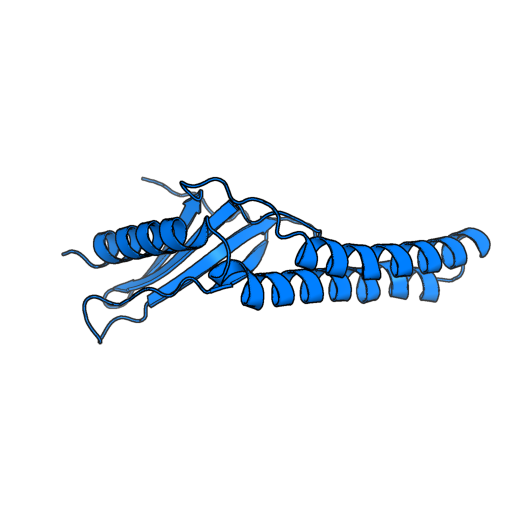6.895 -19.552 1.00 83.00 103 ALA A C 1
ATOM 813 O O . ALA A 1 103 ? 16.834 -6.107 -18.759 1.00 83.00 103 ALA A O 1
ATOM 814 N N . PHE A 1 104 ? 16.640 -7.803 -20.228 1.00 85.25 104 PHE A N 1
ATOM 815 C CA . PHE A 1 104 ? 15.205 -8.001 -20.030 1.00 85.25 104 PHE A CA 1
ATOM 816 C C . PHE A 1 104 ? 14.888 -8.523 -18.619 1.00 85.25 104 PHE A C 1
ATOM 818 O O . PHE A 1 104 ? 14.075 -7.923 -17.913 1.00 85.25 104 PHE A O 1
ATOM 825 N N . ASP A 1 105 ? 15.565 -9.584 -18.175 1.00 84.88 105 ASP A N 1
ATOM 826 C CA . ASP A 1 105 ? 15.356 -10.185 -16.852 1.00 84.88 105 ASP A CA 1
ATOM 827 C C . ASP A 1 105 ? 15.717 -9.215 -15.717 1.00 84.88 105 ASP A C 1
ATOM 829 O O . ASP A 1 105 ? 14.965 -9.069 -14.749 1.00 84.88 105 ASP A O 1
ATOM 833 N N . GLU A 1 106 ? 16.827 -8.481 -15.853 1.00 83.38 106 GLU A N 1
ATOM 834 C CA . GLU A 1 106 ? 17.217 -7.432 -14.906 1.00 83.38 106 GLU A CA 1
ATOM 835 C C . GLU A 1 106 ? 16.150 -6.328 -14.807 1.00 83.38 106 GLU A C 1
ATOM 837 O O . GLU A 1 106 ? 15.789 -5.922 -13.697 1.00 83.38 106 GLU A O 1
ATOM 842 N N . GLY A 1 107 ? 15.605 -5.870 -15.939 1.00 77.75 107 GLY A N 1
ATOM 843 C CA . GLY A 1 107 ? 14.587 -4.819 -15.994 1.00 77.75 107 GLY A CA 1
ATOM 844 C C . GLY A 1 107 ? 13.217 -5.238 -15.451 1.00 77.75 107 GLY A C 1
ATOM 845 O O . GLY A 1 107 ? 12.591 -4.490 -14.692 1.00 77.75 107 GLY A O 1
ATOM 846 N N . VAL A 1 108 ? 12.722 -6.415 -15.839 1.00 71.19 108 VAL A N 1
ATOM 847 C CA . VAL A 1 108 ? 11.375 -6.893 -15.478 1.00 71.19 108 VAL A CA 1
ATOM 848 C C . VAL A 1 108 ? 11.354 -7.535 -14.100 1.00 71.19 108 VAL A C 1
ATOM 850 O O . VAL A 1 108 ? 10.566 -7.130 -13.251 1.00 71.19 108 VAL A O 1
ATOM 853 N N . GLN A 1 109 ? 12.219 -8.512 -13.841 1.00 72.81 109 GLN A N 1
ATOM 854 C CA . GLN A 1 109 ? 12.097 -9.312 -12.623 1.00 72.81 109 GLN A CA 1
ATOM 855 C C . GLN A 1 109 ? 12.771 -8.655 -11.425 1.00 72.81 109 GLN A C 1
ATOM 857 O O . GLN A 1 109 ? 12.268 -8.744 -10.306 1.00 72.81 109 GLN A O 1
ATOM 862 N N . HIS A 1 110 ? 13.917 -8.005 -11.627 1.00 83.69 110 HIS A N 1
ATOM 863 C CA . HIS A 1 110 ? 14.727 -7.537 -10.506 1.00 83.69 110 HIS A CA 1
ATOM 864 C C . HIS A 1 110 ? 14.475 -6.073 -10.165 1.00 83.69 110 HIS A C 1
ATOM 866 O O . HIS A 1 110 ? 14.151 -5.761 -9.019 1.00 83.69 110 HIS A O 1
ATOM 872 N N . ILE A 1 111 ? 14.603 -5.164 -11.130 1.00 90.56 111 ILE A N 1
ATOM 873 C CA . ILE A 1 111 ? 14.529 -3.726 -10.848 1.00 90.56 111 ILE A CA 1
ATOM 874 C C . ILE A 1 111 ? 13.110 -3.306 -10.458 1.00 90.56 111 ILE A C 1
ATOM 876 O O . ILE A 1 111 ? 12.938 -2.548 -9.501 1.00 90.56 111 ILE A O 1
ATOM 880 N N . GLU A 1 112 ? 12.096 -3.799 -11.168 1.00 88.88 112 GLU A N 1
ATOM 881 C CA . GLU A 1 112 ? 10.704 -3.429 -10.908 1.00 88.88 112 GLU A CA 1
ATOM 882 C C . GLU A 1 112 ? 10.221 -3.948 -9.548 1.00 88.88 112 GLU A C 1
ATOM 884 O O . GLU A 1 112 ? 9.700 -3.176 -8.739 1.00 88.88 112 GLU A O 1
ATOM 889 N N . GLN A 1 113 ? 10.501 -5.220 -9.244 1.00 91.19 113 GLN A N 1
ATOM 890 C CA . GLN A 1 113 ? 10.204 -5.827 -7.946 1.00 91.19 113 GLN A CA 1
ATOM 891 C C . GLN A 1 113 ? 10.910 -5.086 -6.800 1.00 91.19 113 GLN A C 1
ATOM 893 O O . GLN A 1 113 ? 10.280 -4.742 -5.801 1.00 91.19 113 GLN A O 1
ATOM 898 N N . GLN A 1 114 ? 12.200 -4.758 -6.951 1.00 93.25 114 GLN A N 1
ATOM 899 C CA . GLN A 1 114 ? 12.933 -3.963 -5.957 1.00 93.25 114 GLN A CA 1
ATOM 900 C C . GLN A 1 114 ? 12.331 -2.566 -5.767 1.00 93.25 114 GLN A C 1
ATOM 902 O O . GLN A 1 114 ? 12.286 -2.063 -4.640 1.00 93.25 114 GLN A O 1
ATOM 907 N N . GLY A 1 115 ? 11.866 -1.947 -6.855 1.00 95.44 115 GLY A N 1
ATOM 908 C CA . GLY A 1 115 ? 11.157 -0.674 -6.824 1.00 95.44 115 GLY A CA 1
ATOM 909 C C . GLY A 1 115 ? 9.867 -0.756 -6.028 1.00 95.44 115 GLY A C 1
ATOM 910 O O . GLY A 1 115 ? 9.623 0.090 -5.165 1.00 95.44 115 GLY A O 1
ATOM 911 N N . PHE A 1 116 ? 9.078 -1.803 -6.256 1.00 95.06 116 PHE A N 1
ATOM 912 C CA . PHE A 1 116 ? 7.833 -2.018 -5.535 1.00 95.06 116 PHE A CA 1
ATOM 913 C C . PHE A 1 116 ? 8.065 -2.286 -4.047 1.00 95.06 116 PHE A C 1
ATOM 915 O O . PHE A 1 116 ? 7.436 -1.660 -3.197 1.00 95.06 116 PHE A O 1
ATOM 922 N N . GLU A 1 117 ? 9.039 -3.122 -3.700 1.00 95.06 117 GLU A N 1
ATOM 923 C CA . GLU A 1 117 ? 9.375 -3.363 -2.298 1.00 95.06 117 GLU A CA 1
ATOM 924 C C . GLU A 1 117 ? 9.905 -2.107 -1.594 1.00 95.06 117 GLU A C 1
ATOM 926 O O . GLU A 1 117 ? 9.606 -1.869 -0.422 1.00 95.06 117 GLU A O 1
ATOM 931 N N . ALA A 1 118 ? 10.709 -1.286 -2.280 1.00 97.31 118 ALA A N 1
ATOM 932 C CA . ALA A 1 118 ? 11.172 -0.010 -1.741 1.00 97.31 118 ALA A CA 1
ATOM 933 C C . ALA A 1 118 ? 10.001 0.957 -1.513 1.00 97.31 118 ALA A C 1
ATOM 935 O O . ALA A 1 118 ? 9.939 1.608 -0.466 1.00 97.31 118 ALA A O 1
ATOM 936 N N . TYR A 1 119 ? 9.048 0.989 -2.446 1.00 97.62 119 TYR A N 1
ATOM 937 C CA . TYR A 1 119 ? 7.804 1.744 -2.333 1.00 97.62 119 TYR A CA 1
ATOM 938 C C . TYR A 1 119 ? 6.974 1.288 -1.121 1.00 97.62 119 TYR A C 1
ATOM 940 O O . TYR A 1 119 ? 6.623 2.114 -0.276 1.00 97.62 119 TYR A O 1
ATOM 948 N N . GLN A 1 120 ? 6.753 -0.022 -0.955 1.00 96.75 120 GLN A N 1
ATOM 949 C CA . GLN A 1 120 ? 6.035 -0.595 0.192 1.00 96.75 120 GLN A CA 1
ATOM 950 C C . GLN A 1 120 ? 6.737 -0.293 1.523 1.00 96.75 120 GLN A C 1
ATOM 952 O O . GLN A 1 120 ? 6.104 0.189 2.460 1.00 96.75 120 GLN A O 1
ATOM 957 N N . ARG A 1 121 ? 8.060 -0.499 1.611 1.00 97.62 121 ARG A N 1
ATOM 958 C CA . ARG A 1 121 ? 8.846 -0.174 2.819 1.00 97.62 121 ARG A CA 1
ATOM 959 C C . ARG A 1 121 ? 8.796 1.314 3.162 1.00 97.62 121 ARG A C 1
ATOM 961 O O . ARG A 1 121 ? 8.830 1.678 4.337 1.00 97.62 121 ARG A O 1
ATOM 968 N N . CYS A 1 122 ? 8.734 2.183 2.154 1.00 98.44 122 CYS A N 1
ATOM 969 C CA . CYS A 1 122 ? 8.530 3.605 2.382 1.00 98.44 122 CYS A CA 1
ATOM 970 C C . CYS A 1 122 ? 7.145 3.875 2.985 1.00 98.44 122 CYS A C 1
ATOM 972 O O . CYS A 1 122 ? 7.063 4.563 4.001 1.00 98.44 122 CYS A O 1
ATOM 974 N N . TYR A 1 123 ? 6.075 3.297 2.430 1.00 98.12 123 TYR A N 1
ATOM 975 C CA . TYR A 1 123 ? 4.729 3.445 2.992 1.00 98.12 123 TYR A CA 1
ATOM 976 C C . TYR A 1 123 ? 4.652 2.969 4.444 1.00 98.12 123 TYR A C 1
ATOM 978 O O . TYR A 1 123 ? 4.109 3.689 5.280 1.00 98.12 123 TYR A O 1
ATOM 986 N N . ASP A 1 124 ? 5.253 1.827 4.767 1.00 97.50 124 ASP A N 1
ATOM 987 C CA . ASP A 1 124 ? 5.235 1.263 6.119 1.00 97.50 124 ASP A CA 1
ATOM 988 C C . ASP A 1 124 ? 5.839 2.223 7.158 1.00 97.50 124 ASP A C 1
ATOM 990 O O . ASP A 1 124 ? 5.327 2.401 8.267 1.00 97.50 124 ASP A O 1
ATOM 994 N N . ARG A 1 125 ? 6.896 2.939 6.761 1.00 97.75 125 ARG A N 1
ATOM 995 C CA . ARG A 1 125 ? 7.548 3.945 7.602 1.00 97.75 125 ARG A CA 1
ATOM 996 C C . ARG A 1 125 ? 6.777 5.264 7.661 1.00 97.75 125 ARG A C 1
ATOM 998 O O . ARG A 1 125 ? 6.684 5.864 8.734 1.00 97.75 125 ARG A O 1
ATOM 1005 N N . GLU A 1 126 ? 6.267 5.732 6.523 1.00 98.25 126 GLU A N 1
ATOM 1006 C CA . GLU A 1 126 ? 5.796 7.109 6.341 1.00 98.25 126 GLU A CA 1
ATOM 1007 C C . GLU A 1 126 ? 4.289 7.288 6.532 1.00 98.25 126 GLU A C 1
ATOM 1009 O O . GLU A 1 126 ? 3.853 8.383 6.896 1.00 98.25 126 GLU A O 1
ATOM 1014 N N . ALA A 1 127 ? 3.481 6.243 6.321 1.00 97.69 127 ALA A N 1
ATOM 1015 C CA . ALA A 1 127 ? 2.021 6.333 6.365 1.00 97.69 127 ALA A CA 1
ATOM 1016 C C . ALA A 1 127 ? 1.521 6.849 7.717 1.00 97.69 127 ALA A C 1
ATOM 1018 O O . ALA A 1 127 ? 0.632 7.696 7.758 1.00 97.69 127 ALA A O 1
ATOM 1019 N N . LYS A 1 128 ? 2.143 6.421 8.822 1.00 97.00 128 LYS A N 1
ATOM 1020 C CA . LYS A 1 128 ? 1.782 6.852 10.183 1.00 97.00 128 LYS A CA 1
ATOM 1021 C C . LYS A 1 128 ? 1.939 8.354 10.437 1.00 97.00 128 LYS A C 1
ATOM 1023 O O . LYS A 1 128 ? 1.312 8.881 11.353 1.00 97.00 128 LYS A O 1
ATOM 1028 N N . ASN A 1 129 ? 2.759 9.028 9.631 1.00 97.38 129 ASN A N 1
ATOM 1029 C CA . ASN A 1 129 ? 3.010 10.464 9.723 1.00 97.38 129 ASN A CA 1
ATOM 1030 C C . ASN A 1 129 ? 2.026 11.279 8.867 1.00 97.38 129 ASN A C 1
ATOM 1032 O O . ASN A 1 129 ? 2.024 12.508 8.929 1.00 97.38 129 ASN A O 1
ATOM 1036 N N . GLN A 1 130 ? 1.193 10.618 8.058 1.00 98.00 130 GLN A N 1
ATOM 1037 C CA . GLN A 1 130 ? 0.259 11.280 7.156 1.00 98.00 130 GLN A CA 1
ATOM 1038 C C . GLN A 1 130 ? -1.051 11.650 7.851 1.00 98.00 130 GLN A C 1
ATOM 1040 O O . GLN A 1 130 ? -1.534 10.959 8.751 1.00 98.00 130 GLN A O 1
ATOM 1045 N N . LYS A 1 131 ? -1.693 12.717 7.361 1.00 96.94 131 LYS A N 1
ATOM 1046 C CA . LYS A 1 131 ? -2.961 13.231 7.910 1.00 96.94 131 LYS A CA 1
ATOM 1047 C C . LYS A 1 131 ? -4.093 12.196 7.876 1.00 96.94 131 LYS A C 1
ATOM 1049 O O . LYS A 1 131 ? -4.900 12.148 8.802 1.00 96.94 131 LYS A O 1
ATOM 1054 N N . PHE A 1 132 ? -4.137 11.349 6.845 1.00 96.50 132 PHE A N 1
ATOM 1055 C CA . PHE A 1 132 ? -5.175 10.324 6.688 1.00 96.50 132 PHE A CA 1
ATOM 1056 C C . PHE A 1 132 ? -5.094 9.216 7.755 1.00 96.50 132 PHE A C 1
ATOM 1058 O O . PHE A 1 132 ? -6.094 8.559 8.054 1.00 96.50 132 PHE A O 1
ATOM 1065 N N . PHE A 1 133 ? -3.925 8.999 8.366 1.00 97.81 133 PHE A N 1
ATOM 1066 C CA . PHE A 1 133 ? -3.659 7.795 9.154 1.00 97.81 133 PHE A CA 1
ATOM 1067 C C . PHE A 1 133 ? -4.493 7.703 10.433 1.00 97.81 133 PHE A C 1
ATOM 1069 O O . PHE A 1 133 ? -4.941 6.623 10.821 1.00 97.81 133 PHE A O 1
ATOM 1076 N N . ALA A 1 134 ? -4.772 8.841 11.073 1.00 97.69 134 ALA A N 1
ATOM 1077 C CA . ALA A 1 134 ? -5.620 8.877 12.261 1.00 97.69 134 ALA A CA 1
ATOM 1078 C C . ALA A 1 134 ? -7.046 8.374 11.968 1.00 97.69 134 ALA A C 1
ATOM 1080 O O . ALA A 1 134 ? -7.632 7.662 12.789 1.00 97.69 134 ALA A O 1
ATOM 1081 N N . SER A 1 135 ? -7.593 8.705 10.795 1.00 97.94 135 SER A N 1
ATOM 1082 C CA . SER A 1 135 ? -8.908 8.233 10.349 1.00 97.94 135 SER A CA 1
ATOM 1083 C C . SER A 1 135 ? -8.889 6.738 10.032 1.00 97.94 135 SER A C 1
ATOM 1085 O O . SER A 1 135 ? -9.786 6.022 10.479 1.00 97.94 135 SER A O 1
ATOM 1087 N N . LEU A 1 136 ? -7.832 6.244 9.372 1.00 98.12 136 LEU A N 1
ATOM 1088 C CA . LEU A 1 136 ? -7.648 4.808 9.122 1.00 98.12 136 LEU A CA 1
ATOM 1089 C C . LEU A 1 136 ? -7.607 4.008 10.425 1.00 98.12 136 LEU A C 1
ATOM 1091 O O . LEU A 1 136 ? -8.305 3.005 10.561 1.00 98.12 136 LEU A O 1
ATOM 1095 N N . LYS A 1 137 ? -6.855 4.488 11.421 1.00 98.19 137 LYS A N 1
ATOM 1096 C CA . LYS A 1 137 ? -6.769 3.850 12.738 1.00 98.19 137 LYS A CA 1
ATOM 1097 C C . LYS A 1 137 ? -8.133 3.752 13.423 1.00 98.19 137 LYS A C 1
ATOM 1099 O O . LYS A 1 137 ? -8.482 2.697 13.949 1.00 98.19 137 LYS A O 1
ATOM 1104 N N . LYS A 1 138 ? -8.922 4.832 13.399 1.00 98.12 138 LYS A N 1
ATOM 1105 C CA . LYS A 1 138 ? -10.286 4.839 13.960 1.00 98.12 138 LYS A CA 1
ATOM 1106 C C . LYS A 1 138 ? -11.204 3.860 13.227 1.00 98.12 138 LYS A C 1
ATOM 1108 O O . LYS A 1 138 ? -11.955 3.132 13.875 1.00 98.12 138 LYS A O 1
ATOM 1113 N N . GLN A 1 139 ? -11.137 3.822 11.897 1.00 98.38 139 GLN A N 1
ATOM 1114 C CA . GLN A 1 139 ? -11.934 2.902 11.088 1.00 98.38 139 GLN A CA 1
ATOM 1115 C C . GLN A 1 139 ? -11.567 1.441 11.374 1.00 98.38 139 GLN A C 1
ATOM 1117 O O . GLN A 1 139 ? -12.456 0.638 11.651 1.00 98.38 139 GLN A O 1
ATOM 1122 N N . ALA A 1 140 ? -10.274 1.109 11.375 1.00 97.94 140 ALA A N 1
ATOM 1123 C CA . ALA A 1 140 ? -9.788 -0.233 11.673 1.00 97.94 140 ALA A CA 1
ATOM 1124 C C . ALA A 1 140 ? -10.203 -0.685 13.083 1.00 97.94 140 ALA A C 1
ATOM 1126 O O . ALA A 1 140 ? -10.728 -1.786 13.237 1.00 97.94 140 ALA A O 1
ATOM 1127 N N . GLN A 1 141 ? -10.073 0.183 14.094 1.00 97.44 141 GLN A N 1
ATOM 1128 C CA . GLN A 1 141 ? -10.531 -0.125 15.452 1.00 97.44 141 GLN A CA 1
ATOM 1129 C C . GLN A 1 141 ? -12.042 -0.389 15.497 1.00 97.44 141 GLN A C 1
ATOM 1131 O O . GLN A 1 141 ? -12.474 -1.370 16.088 1.00 97.44 141 GLN A O 1
ATOM 1136 N N . SER A 1 142 ? -12.848 0.425 14.811 1.00 96.88 142 SER A N 1
ATOM 1137 C CA . SER A 1 142 ? -14.301 0.220 14.735 1.00 96.88 142 SER A CA 1
ATOM 1138 C C . SER A 1 142 ? -14.672 -1.130 14.106 1.00 96.88 142 SER A C 1
ATOM 1140 O O . SER A 1 142 ? -15.607 -1.787 14.569 1.00 96.88 142 SER A O 1
ATOM 1142 N N . ILE A 1 143 ? -13.928 -1.579 13.085 1.00 95.81 143 ILE A N 1
ATOM 1143 C CA . ILE A 1 143 ? -14.097 -2.915 12.491 1.00 95.81 143 ILE A CA 1
ATOM 1144 C C . ILE A 1 143 ? -13.788 -3.995 13.534 1.00 95.81 143 ILE A C 1
ATOM 1146 O O . ILE A 1 143 ? -14.626 -4.868 13.761 1.00 95.81 143 ILE A O 1
ATOM 1150 N N . VAL A 1 144 ? -12.640 -3.911 14.213 1.00 95.00 144 VAL A N 1
ATOM 1151 C CA . VAL A 1 144 ? -12.247 -4.858 15.274 1.00 95.00 144 VAL A CA 1
ATOM 1152 C C . VAL A 1 144 ? -13.309 -4.928 16.372 1.00 95.00 144 VAL A C 1
ATOM 1154 O O . VAL A 1 144 ? -13.782 -6.015 16.707 1.00 95.00 144 VAL A O 1
ATOM 1157 N N . ASP A 1 145 ? -13.757 -3.775 16.871 1.00 93.75 145 ASP A N 1
ATOM 1158 C CA . ASP A 1 145 ? -14.760 -3.688 17.929 1.00 93.75 145 ASP A CA 1
ATOM 1159 C C . ASP A 1 145 ? -16.092 -4.311 17.498 1.00 93.75 145 ASP A C 1
ATOM 1161 O O . ASP A 1 145 ? -16.814 -4.866 18.319 1.00 93.75 145 ASP A O 1
ATOM 1165 N N . ARG A 1 146 ? -16.479 -4.201 16.222 1.00 92.06 146 ARG A N 1
ATOM 1166 C CA . ARG A 1 146 ? -17.702 -4.837 15.701 1.00 92.06 146 ARG A CA 1
ATOM 1167 C C . ARG A 1 146 ? -17.558 -6.351 15.599 1.00 92.06 146 ARG A C 1
ATOM 1169 O O . ARG A 1 146 ? -18.497 -7.061 15.934 1.00 92.06 146 ARG A O 1
ATOM 1176 N N . LEU A 1 147 ? -16.401 -6.843 15.161 1.00 90.94 147 LEU A N 1
ATOM 1177 C CA . LEU A 1 147 ? -16.163 -8.280 15.011 1.00 90.94 147 LEU A CA 1
ATOM 1178 C C . LEU A 1 147 ? -16.085 -8.994 16.367 1.00 90.94 147 LEU A C 1
ATOM 1180 O O . LEU A 1 147 ? -16.574 -10.119 16.505 1.00 90.94 147 LEU A O 1
ATOM 1184 N N . LEU A 1 148 ? -15.494 -8.339 17.368 1.00 88.44 148 LEU A N 1
ATOM 1185 C CA . LEU A 1 148 ? -15.274 -8.900 18.703 1.00 88.44 148 LEU A CA 1
ATOM 1186 C C . LEU A 1 148 ? -16.382 -8.570 19.711 1.00 88.44 148 LEU A C 1
ATOM 1188 O O . LEU A 1 148 ? -16.364 -9.110 20.815 1.00 88.44 148 LEU A O 1
ATOM 1192 N N . ARG A 1 149 ? -17.375 -7.753 19.336 1.00 81.94 149 ARG A N 1
ATOM 1193 C CA . ARG A 1 149 ? -18.632 -7.644 20.087 1.00 81.94 149 ARG A CA 1
ATOM 1194 C C . ARG A 1 149 ? -19.384 -8.984 20.041 1.00 81.94 149 ARG A C 1
ATOM 1196 O O . ARG A 1 149 ? -19.358 -9.683 19.022 1.00 81.94 149 ARG A O 1
ATOM 1203 N N . ASN A 1 150 ? -19.962 -9.358 21.184 1.00 59.09 150 ASN A N 1
ATOM 1204 C CA . ASN A 1 150 ? -20.784 -10.561 21.350 1.00 59.09 150 ASN A CA 1
ATOM 1205 C C . ASN A 1 150 ? -22.075 -10.428 20.550 1.00 59.09 150 ASN A C 1
ATOM 1207 O O . ASN A 1 150 ? -22.799 -9.441 20.806 1.00 59.09 150 ASN A O 1
#

Radius of gyration: 18.9 Å; chains: 1; bounding box: 44×34×57 Å

Sequence (150 aa):
FYTLAITAESAVTYFAEIPVKSPNEKSYVRAFLGLTAQDIGPFIPKDIFVFVTKGNRILAVQSPAATEITEIPQCRSEWERFARKKSDADEVYRSSGLTNEKAFDEGVQHIEQQGFEAYQRCYDREAKNQKFFASLKKQAQSIVDRLLRN

Foldseek 3Di:
DDPPDLPPQWDWDFQAWQDADAPDPPKDKTKTFTDIDNDFDLDQTFWMWIWMDDPPDIDIDIDGQPDDGDDDVVLVVLLVVLVVVLVVLVVVCVVVVNPPVVSVCCNPPPSNVSSRVSSSVCSHVCVCVDPSSVSVNVVRNVVSCVVHDD